Protein AF-G1Q0Q1-F1 (afdb_monomer_lite)

Sequence (67 aa):
DKADFCIIHYAGKVDYKADEWLMKNMDPLNDNVATLLHQSSDRFVAELWKDVDRIVGLDQVTGMTET

Organism: Myotis lucifugus (NCBI:txid59463)

Radius of gyration: 17.76 Å; chains: 1; bounding box: 36×33×39 Å

pLDDT: mean 88.07, std 13.46, range [44.75, 98.38]

Foldseek 3Di:
DFPKDWDQDPVGIDIDGCPCVVVVVLVADALVVLVDQCVDPPPVSVVVSVPSVPHHHPVVVVVVVVD

InterPro domains:
  IPR001609 Myosin head, motor domain-like [PF00063] (2-56)
  IPR001609 Myosin head, motor domain-like [PS51456] (1-67)
  IPR027417 P-loop containing nucleoside triphosphate hydrolase [SSF52540] (2-53)

Structure (mmCIF, N/CA/C/O backbone):
data_AF-G1Q0Q1-F1
#
_entry.id   AF-G1Q0Q1-F1
#
loop_
_atom_site.group_PDB
_atom_site.id
_atom_site.type_symbol
_atom_site.label_atom_id
_atom_site.label_alt_id
_atom_site.label_comp_id
_atom_site.label_asym_id
_atom_site.label_entity_id
_atom_site.label_seq_id
_atom_site.pdbx_PDB_ins_code
_atom_site.Cartn_x
_atom_site.Cartn_y
_atom_site.Cartn_z
_atom_site.occupancy
_atom_site.B_iso_or_equiv
_atom_site.auth_seq_id
_atom_site.auth_comp_id
_atom_site.auth_asym_id
_atom_site.auth_atom_id
_atom_site.pdbx_PDB_model_num
ATOM 1 N N . ASP A 1 1 ? 6.623 13.768 -18.622 1.00 51.72 1 ASP A N 1
ATOM 2 C CA . ASP A 1 1 ? 7.457 12.664 -19.132 1.00 51.72 1 ASP A CA 1
ATOM 3 C C . ASP A 1 1 ? 7.321 11.445 -18.247 1.00 51.72 1 ASP A C 1
ATOM 5 O O . ASP A 1 1 ? 7.229 11.602 -17.037 1.00 51.72 1 ASP A O 1
ATOM 9 N N . LYS A 1 2 ? 7.238 10.249 -18.836 1.00 74.38 2 LYS A N 1
ATOM 10 C CA . LYS A 1 2 ? 7.265 8.997 -18.068 1.00 74.38 2 LYS A CA 1
ATOM 11 C C . LYS A 1 2 ? 8.706 8.735 -17.646 1.00 74.38 2 LYS A C 1
ATOM 13 O O . LYS A 1 2 ? 9.583 8.703 -18.506 1.00 74.38 2 LYS A O 1
ATOM 18 N N . ALA A 1 3 ? 8.953 8.576 -16.350 1.00 83.62 3 ALA A N 1
ATOM 19 C CA . ALA A 1 3 ? 10.280 8.287 -15.804 1.00 83.62 3 ALA A CA 1
ATOM 20 C C . ALA A 1 3 ? 10.630 6.788 -15.934 1.00 83.62 3 ALA A C 1
ATOM 22 O O . ALA A 1 3 ? 11.027 6.141 -14.970 1.00 83.62 3 ALA A O 1
ATOM 23 N N . ASP A 1 4 ? 10.439 6.221 -17.126 1.00 92.62 4 ASP A N 1
ATOM 24 C CA . ASP A 1 4 ? 10.699 4.808 -17.406 1.00 92.62 4 ASP A CA 1
ATOM 25 C C . ASP A 1 4 ? 12.199 4.580 -17.657 1.00 92.62 4 ASP A C 1
ATOM 27 O O . ASP A 1 4 ? 12.879 5.409 -18.267 1.00 92.62 4 ASP A O 1
ATOM 31 N N . PHE A 1 5 ? 12.731 3.443 -17.205 1.00 94.94 5 PHE A N 1
ATOM 32 C CA . PHE A 1 5 ? 14.148 3.103 -17.365 1.00 94.94 5 PHE A CA 1
ATOM 33 C C . PHE A 1 5 ? 14.357 1.595 -17.524 1.00 94.94 5 PHE A C 1
ATOM 35 O O . PHE A 1 5 ? 13.421 0.813 -17.411 1.00 94.94 5 PHE A O 1
ATOM 42 N N . CYS A 1 6 ? 15.587 1.159 -17.802 1.00 97.25 6 CYS A N 1
ATOM 43 C CA . CYS A 1 6 ? 15.895 -0.262 -17.953 1.00 97.25 6 CYS A CA 1
ATOM 44 C C . CYS A 1 6 ? 17.163 -0.669 -17.203 1.00 97.25 6 CYS A C 1
ATOM 46 O O . CYS A 1 6 ? 18.097 0.124 -17.073 1.00 97.25 6 CYS A O 1
ATOM 48 N N . ILE A 1 7 ? 17.198 -1.917 -16.729 1.00 97.88 7 ILE A N 1
ATOM 49 C CA . ILE A 1 7 ? 18.361 -2.526 -16.073 1.00 97.88 7 ILE A CA 1
ATOM 50 C C . ILE A 1 7 ? 18.693 -3.848 -16.774 1.00 97.88 7 ILE A C 1
ATOM 52 O O . ILE A 1 7 ? 17.807 -4.621 -17.136 1.00 97.88 7 ILE A O 1
ATOM 56 N N . ILE A 1 8 ? 19.986 -4.123 -16.960 1.00 98.06 8 ILE A N 1
ATOM 57 C CA . ILE A 1 8 ? 20.479 -5.423 -17.427 1.00 98.06 8 ILE A CA 1
ATOM 58 C C . ILE A 1 8 ? 20.799 -6.282 -16.201 1.00 98.06 8 ILE A C 1
ATOM 60 O O . ILE A 1 8 ? 21.776 -6.037 -15.497 1.00 98.06 8 ILE A O 1
ATOM 64 N N . HIS A 1 9 ? 19.969 -7.290 -15.947 1.00 98.25 9 HIS A N 1
ATOM 65 C CA . HIS A 1 9 ? 20.186 -8.298 -14.913 1.00 98.25 9 HIS A CA 1
ATOM 66 C C . HIS A 1 9 ? 20.905 -9.523 -15.494 1.00 98.25 9 HIS A C 1
ATOM 68 O O . HIS A 1 9 ? 21.002 -9.685 -16.711 1.00 98.25 9 HIS A O 1
ATOM 74 N N . TYR A 1 10 ? 21.360 -10.436 -14.629 1.00 97.94 10 TYR A N 1
ATOM 75 C CA . TYR A 1 10 ? 22.019 -11.682 -15.056 1.00 97.94 10 TYR A CA 1
ATOM 76 C C . TYR A 1 10 ? 21.150 -12.540 -15.998 1.00 97.94 10 TYR A C 1
ATOM 78 O O . TYR A 1 10 ? 21.682 -13.287 -16.813 1.00 97.94 10 TYR A O 1
ATOM 86 N N . ALA A 1 11 ? 19.822 -12.420 -15.893 1.00 97.81 11 ALA A N 1
ATOM 87 C CA . ALA A 1 11 ? 18.845 -13.130 -16.716 1.00 97.81 11 ALA A CA 1
ATOM 88 C C . ALA A 1 11 ? 18.368 -12.329 -17.947 1.00 97.81 11 ALA A C 1
ATOM 90 O O . ALA A 1 11 ? 17.484 -12.789 -18.665 1.00 97.81 11 ALA A O 1
ATOM 91 N N . GLY A 1 12 ? 18.928 -11.140 -18.195 1.00 97.75 12 GLY A N 1
ATOM 92 C CA . GLY A 1 12 ? 18.582 -10.286 -19.332 1.00 97.75 12 GLY A CA 1
ATOM 93 C C . GLY A 1 12 ? 18.127 -8.878 -18.945 1.00 97.75 12 GLY A C 1
ATOM 94 O O . GLY A 1 12 ? 18.162 -8.471 -17.783 1.00 97.75 12 GLY A O 1
ATOM 95 N N . LYS A 1 13 ? 17.721 -8.112 -19.960 1.00 98.12 13 LYS A N 1
ATOM 96 C CA . LYS A 1 13 ? 17.246 -6.732 -19.820 1.00 98.12 13 LYS A CA 1
ATOM 97 C C . LYS A 1 13 ? 15.798 -6.704 -19.321 1.00 98.12 13 LYS A C 1
ATOM 99 O O . LYS A 1 13 ? 14.952 -7.402 -19.871 1.00 98.12 13 LYS A O 1
ATOM 104 N N . VAL A 1 14 ? 15.518 -5.848 -18.341 1.00 98.19 14 VAL A N 1
ATOM 105 C CA . VAL A 1 14 ? 14.171 -5.575 -17.826 1.00 98.19 14 VAL A CA 1
ATOM 106 C C . VAL A 1 14 ? 13.890 -4.079 -17.933 1.00 98.19 14 VAL A C 1
ATOM 108 O O . VAL A 1 14 ? 14.703 -3.258 -17.504 1.00 98.19 14 VAL A O 1
ATOM 111 N N . ASP A 1 15 ? 12.747 -3.729 -18.520 1.00 97.38 15 ASP A N 1
ATOM 112 C CA . ASP A 1 15 ? 12.237 -2.359 -18.566 1.00 97.38 15 ASP A CA 1
ATOM 113 C C . ASP A 1 15 ? 11.314 -2.123 -17.352 1.00 97.38 15 ASP A C 1
ATOM 115 O O . ASP A 1 15 ? 10.377 -2.886 -17.105 1.00 97.38 15 ASP A O 1
ATOM 119 N N . TYR A 1 16 ? 11.589 -1.069 -16.587 1.00 96.19 16 TYR A N 1
ATOM 120 C CA . TYR A 1 16 ? 10.873 -0.666 -15.382 1.00 96.19 16 TYR A CA 1
ATOM 121 C C . TYR A 1 16 ? 10.056 0.596 -15.637 1.00 96.19 16 TYR A C 1
ATOM 123 O O . TYR A 1 16 ? 10.554 1.582 -16.183 1.00 96.19 16 TYR A O 1
ATOM 131 N N . LYS A 1 17 ? 8.808 0.572 -15.165 1.00 94.50 17 LYS A N 1
ATOM 132 C CA . LYS A 1 17 ? 7.959 1.759 -15.070 1.00 94.50 17 LYS A CA 1
ATOM 133 C C . LYS A 1 17 ? 8.052 2.315 -13.664 1.00 94.50 17 LYS A C 1
ATOM 135 O O . LYS A 1 17 ? 7.716 1.592 -12.725 1.00 94.50 17 LYS A O 1
ATOM 140 N N . ALA A 1 18 ? 8.491 3.563 -13.531 1.00 93.00 18 ALA A N 1
ATOM 141 C CA . ALA A 1 18 ? 8.615 4.232 -12.234 1.00 93.00 18 ALA A CA 1
ATOM 142 C C . ALA A 1 18 ? 7.278 4.775 -11.696 1.00 93.00 18 ALA A C 1
ATOM 144 O O . ALA A 1 18 ? 7.235 5.361 -10.612 1.00 93.00 18 ALA A O 1
ATOM 145 N N . ASP A 1 19 ? 6.188 4.582 -12.445 1.00 91.19 19 ASP A N 1
ATOM 146 C CA . ASP A 1 19 ? 4.847 5.010 -12.061 1.00 91.19 19 ASP A CA 1
ATOM 147 C C . ASP A 1 19 ? 4.501 4.528 -10.639 1.00 91.19 19 ASP A C 1
ATOM 149 O O . ASP A 1 19 ? 4.574 3.337 -10.310 1.00 91.19 19 ASP A O 1
ATOM 153 N N . GLU A 1 20 ? 4.120 5.488 -9.791 1.00 89.31 20 GLU A N 1
ATOM 154 C CA . GLU A 1 20 ? 3.699 5.282 -8.398 1.00 89.31 20 GLU A CA 1
ATOM 155 C C . GLU A 1 20 ? 4.769 4.674 -7.470 1.00 89.31 20 GLU A C 1
ATOM 157 O O . GLU A 1 20 ? 4.431 4.210 -6.382 1.00 89.31 20 GLU A O 1
ATOM 162 N N . TRP A 1 21 ? 6.055 4.672 -7.844 1.00 92.38 21 TRP A N 1
ATOM 163 C CA . TRP A 1 21 ? 7.116 4.112 -6.992 1.00 92.38 21 TRP A CA 1
ATOM 164 C C . TRP A 1 21 ? 7.185 4.773 -5.621 1.00 92.38 21 TRP A C 1
ATOM 166 O O . TRP A 1 21 ? 7.328 4.082 -4.620 1.00 92.38 21 TRP A O 1
ATOM 176 N N . LEU A 1 22 ? 7.046 6.099 -5.562 1.00 89.81 22 LEU A N 1
AT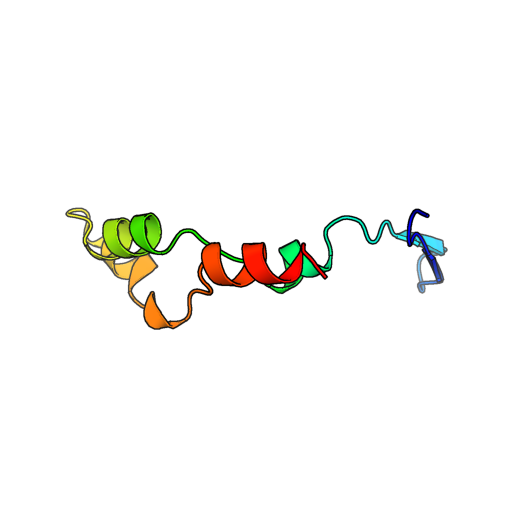OM 177 C CA . LEU A 1 22 ? 7.061 6.822 -4.291 1.00 89.81 22 LEU A CA 1
ATOM 178 C C . LEU A 1 22 ? 5.861 6.446 -3.418 1.00 89.81 22 LEU A C 1
ATOM 180 O O . LEU A 1 22 ? 6.050 6.153 -2.245 1.00 89.81 22 LEU A O 1
ATOM 184 N N . MET A 1 23 ? 4.658 6.356 -3.996 1.00 88.31 23 MET A N 1
ATOM 185 C CA . MET A 1 23 ? 3.456 5.926 -3.267 1.00 88.31 23 MET A CA 1
ATOM 186 C C . MET A 1 23 ? 3.626 4.506 -2.715 1.00 88.31 23 MET A C 1
ATOM 188 O O . MET A 1 23 ? 3.364 4.265 -1.543 1.00 88.31 23 MET A O 1
ATOM 192 N N . LYS A 1 24 ? 4.126 3.579 -3.542 1.00 90.56 24 LYS A N 1
ATOM 193 C CA . LYS A 1 24 ? 4.362 2.179 -3.154 1.00 90.56 24 LYS A CA 1
ATOM 194 C C . LYS A 1 24 ? 5.470 2.031 -2.111 1.00 90.56 24 LYS A C 1
ATOM 196 O O . LYS A 1 24 ? 5.376 1.154 -1.267 1.00 90.56 24 LYS A O 1
ATOM 201 N N . ASN A 1 25 ? 6.501 2.873 -2.162 1.00 91.06 25 ASN A N 1
ATOM 202 C CA . ASN A 1 25 ? 7.599 2.845 -1.194 1.00 91.06 25 ASN A CA 1
ATOM 203 C C . ASN A 1 25 ? 7.238 3.508 0.141 1.00 91.06 25 ASN A C 1
ATOM 205 O O . ASN A 1 25 ? 7.783 3.113 1.166 1.00 91.06 25 ASN A O 1
ATOM 209 N N . MET A 1 26 ? 6.367 4.521 0.126 1.00 89.75 26 MET A N 1
ATOM 210 C CA . MET A 1 26 ? 5.848 5.153 1.343 1.00 89.75 26 MET A CA 1
ATOM 211 C C . MET A 1 26 ? 4.800 4.282 2.041 1.00 89.75 26 MET A C 1
ATOM 213 O O . MET A 1 26 ? 4.642 4.407 3.250 1.00 89.75 26 MET A O 1
ATOM 217 N N . ASP A 1 27 ? 4.104 3.432 1.277 1.00 90.81 27 ASP A N 1
ATOM 218 C CA . ASP A 1 27 ? 3.054 2.518 1.744 1.00 90.81 27 ASP A CA 1
ATOM 219 C C . ASP A 1 27 ? 2.039 3.186 2.698 1.00 90.81 27 ASP A C 1
ATOM 221 O O . ASP A 1 27 ? 1.838 2.730 3.827 1.00 90.81 27 ASP A O 1
ATOM 225 N N . PRO A 1 28 ? 1.424 4.317 2.296 1.00 92.06 28 PRO A N 1
ATOM 226 C CA . PRO A 1 28 ? 0.497 5.015 3.167 1.00 92.06 28 PRO A CA 1
ATOM 227 C C . PRO A 1 28 ? -0.794 4.222 3.341 1.00 92.06 28 PRO A C 1
ATOM 229 O O . PRO A 1 28 ? -1.380 3.735 2.369 1.00 92.06 28 PRO A O 1
ATOM 232 N N . LEU A 1 29 ? -1.302 4.181 4.570 1.00 91.94 29 LEU A N 1
ATOM 233 C CA . LEU A 1 29 ? -2.576 3.549 4.897 1.00 91.94 29 LEU A CA 1
ATOM 234 C C . LEU A 1 29 ? -3.541 4.542 5.548 1.00 91.94 29 LEU A C 1
ATOM 236 O O . LEU A 1 29 ? -3.210 5.669 5.907 1.00 91.94 29 LEU A O 1
ATOM 240 N N . ASN A 1 30 ? -4.802 4.129 5.637 1.00 92.31 30 ASN A N 1
ATOM 241 C CA . ASN A 1 30 ? -5.823 4.918 6.305 1.00 92.31 30 ASN A CA 1
ATOM 242 C C . ASN A 1 30 ? -5.787 4.642 7.815 1.00 92.31 30 ASN A C 1
ATOM 244 O O . ASN A 1 30 ? -6.216 3.574 8.258 1.00 92.31 30 ASN A O 1
ATOM 248 N N . ASP A 1 31 ? -5.349 5.629 8.591 1.00 91.94 31 ASP A N 1
ATOM 249 C CA . ASP A 1 31 ? -5.175 5.499 10.043 1.00 91.94 31 ASP A CA 1
ATOM 250 C C . ASP A 1 31 ?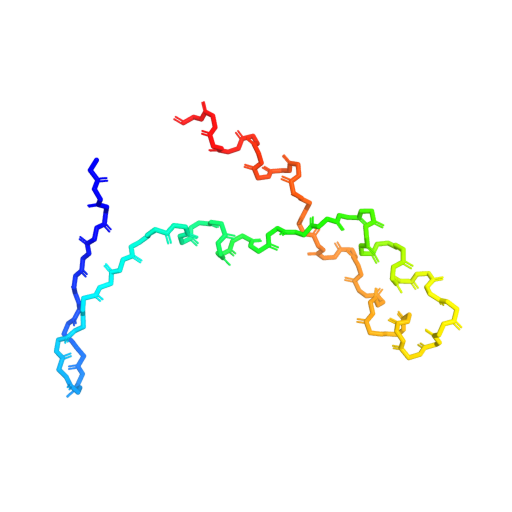 -6.478 5.196 10.788 1.00 91.94 31 ASP A C 1
ATOM 252 O O . ASP A 1 31 ? -6.485 4.426 11.751 1.00 91.94 31 ASP A O 1
ATOM 256 N N . ASN A 1 32 ? -7.610 5.735 10.321 1.00 92.81 32 ASN A N 1
ATOM 257 C CA . ASN A 1 32 ? -8.910 5.476 10.944 1.00 92.81 32 ASN A CA 1
ATOM 258 C C . ASN A 1 32 ? -9.306 4.003 10.799 1.00 92.81 32 ASN A C 1
ATOM 260 O O . ASN A 1 32 ? -9.787 3.388 11.751 1.00 92.81 32 ASN A O 1
ATOM 264 N N . VAL A 1 33 ? -9.092 3.423 9.615 1.00 95.00 33 VAL A N 1
ATOM 265 C CA . VAL A 1 33 ? -9.389 2.007 9.361 1.00 95.00 33 VAL A CA 1
ATOM 266 C C . VAL A 1 33 ? -8.423 1.111 10.128 1.00 95.00 33 VAL A C 1
ATOM 268 O O . VA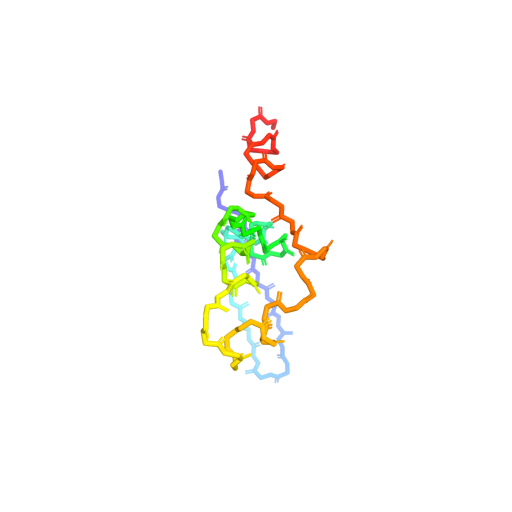L A 1 33 ? -8.856 0.128 10.726 1.00 95.00 33 VAL A O 1
ATOM 271 N N . ALA A 1 34 ? -7.138 1.456 10.169 1.00 94.69 34 ALA A N 1
ATOM 272 C CA . ALA A 1 34 ? -6.161 0.677 10.916 1.00 94.69 34 ALA A CA 1
ATOM 273 C C . ALA A 1 34 ? -6.446 0.684 12.429 1.00 94.69 34 ALA A C 1
ATOM 275 O O . ALA A 1 34 ? -6.423 -0.368 13.067 1.00 94.69 34 ALA A O 1
ATOM 276 N N . THR A 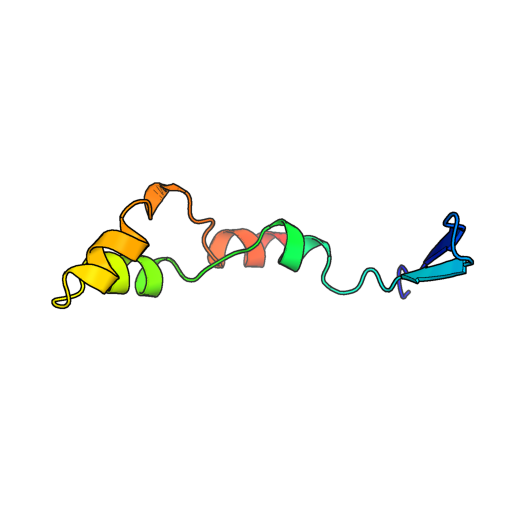1 35 ? -6.824 1.840 12.984 1.00 94.50 35 THR A N 1
ATOM 277 C CA . THR A 1 35 ? -7.253 1.969 14.388 1.00 94.50 35 THR A CA 1
ATOM 278 C C . THR A 1 35 ? -8.518 1.155 14.662 1.00 94.50 35 THR A C 1
ATOM 280 O O . THR A 1 35 ? -8.612 0.477 15.685 1.00 94.50 35 THR A O 1
ATOM 283 N N . LEU A 1 36 ? -9.482 1.168 13.737 1.00 96.81 36 LEU A N 1
ATOM 284 C CA . LEU A 1 36 ? -10.699 0.366 13.853 1.00 96.81 36 LEU A CA 1
ATOM 285 C C . LEU A 1 36 ? -10.389 -1.138 13.896 1.00 96.81 36 LEU A C 1
ATOM 287 O O . LEU A 1 36 ? -10.958 -1.857 14.715 1.00 96.81 36 LEU A O 1
ATOM 291 N N . LEU A 1 37 ? -9.484 -1.618 13.037 1.00 97.69 37 LEU A N 1
ATOM 292 C CA . LEU A 1 37 ? -9.092 -3.030 12.993 1.00 97.69 37 LEU A CA 1
ATOM 293 C C . LEU A 1 37 ? -8.285 -3.446 14.227 1.00 97.69 37 LEU A C 1
ATOM 295 O O . LEU A 1 37 ? -8.486 -4.547 14.739 1.00 97.69 37 LEU A O 1
ATOM 299 N N . HIS A 1 38 ? -7.447 -2.552 14.754 1.00 96.56 38 HIS A N 1
ATOM 300 C CA . HIS A 1 38 ? -6.769 -2.747 16.033 1.00 96.56 38 HIS A CA 1
ATOM 301 C C . HIS A 1 38 ? -7.761 -2.939 17.198 1.00 96.56 38 HIS A C 1
ATOM 303 O O . HIS A 1 38 ? -7.525 -3.752 18.089 1.00 96.56 38 HIS A O 1
ATOM 309 N N . GLN A 1 39 ? -8.905 -2.248 17.163 1.00 97.12 39 GLN A N 1
ATOM 310 C CA . GLN A 1 39 ? -9.975 -2.332 18.167 1.00 97.12 39 GLN A CA 1
ATOM 311 C C . GLN A 1 39 ? -11.051 -3.387 17.847 1.00 97.12 39 GLN A C 1
ATOM 313 O O . GLN A 1 39 ? -12.126 -3.379 18.453 1.00 97.12 39 GLN A O 1
ATOM 318 N N . SER A 1 40 ? -10.795 -4.285 16.892 1.00 98.19 40 SER A N 1
ATOM 319 C CA . SER A 1 40 ? -11.753 -5.312 16.477 1.00 98.19 40 SER A CA 1
ATOM 320 C C . SER A 1 40 ? -12.223 -6.186 17.648 1.00 98.19 40 SER A C 1
ATOM 322 O O . SER A 1 40 ? -11.455 -6.536 18.544 1.00 98.19 40 SER A O 1
ATOM 324 N N . SER A 1 41 ? -13.494 -6.598 17.614 1.00 98.00 41 SER A N 1
ATOM 325 C CA . SER A 1 41 ? -14.044 -7.586 18.552 1.00 98.00 41 SER A CA 1
ATOM 326 C C . SER A 1 41 ? -13.544 -9.010 18.282 1.00 98.00 41 SER A C 1
ATOM 328 O O . SER A 1 41 ? -13.606 -9.861 19.172 1.00 98.00 41 SER A O 1
ATOM 330 N N . ASP A 1 42 ? -13.029 -9.274 17.077 1.00 98.38 42 ASP A N 1
ATOM 331 C CA . ASP A 1 42 ? -12.287 -10.493 16.773 1.00 98.38 42 ASP A CA 1
ATOM 332 C C . ASP A 1 42 ? -10.846 -10.341 17.268 1.00 98.38 42 ASP A C 1
ATOM 334 O O . ASP A 1 42 ? -10.057 -9.554 16.735 1.00 98.38 42 ASP A O 1
ATOM 338 N N . ARG A 1 43 ? -10.502 -11.143 18.278 1.00 97.62 43 ARG A N 1
ATOM 339 C CA . ARG A 1 43 ? -9.182 -11.142 18.905 1.00 97.62 43 ARG A CA 1
ATOM 340 C C . ARG A 1 43 ? -8.046 -11.384 17.908 1.00 97.62 43 ARG A C 1
ATOM 342 O O . ARG A 1 43 ? -6.996 -10.768 18.053 1.00 97.62 43 ARG A O 1
ATOM 349 N N . PHE A 1 44 ? -8.233 -12.256 16.919 1.00 97.81 44 PHE A N 1
ATOM 350 C CA . PHE A 1 44 ? -7.193 -12.533 15.928 1.00 97.81 44 PHE A CA 1
ATOM 351 C C . PHE A 1 44 ? -6.910 -11.297 15.068 1.00 97.81 44 PHE A C 1
ATOM 353 O O . PHE A 1 44 ? -5.753 -10.963 14.821 1.00 97.81 44 PHE A O 1
ATOM 360 N N . VAL A 1 45 ? -7.959 -10.575 14.670 1.00 97.56 45 VAL A N 1
ATOM 361 C CA . VAL A 1 45 ? -7.828 -9.337 13.889 1.00 97.56 45 VAL A CA 1
ATOM 362 C C . VAL A 1 45 ? -7.187 -8.229 14.726 1.00 97.56 45 VAL A C 1
ATOM 364 O O . VAL A 1 45 ? -6.263 -7.577 14.250 1.00 97.56 45 VAL A O 1
ATOM 367 N N . ALA A 1 46 ? -7.603 -8.054 15.982 1.00 97.56 46 ALA A N 1
ATOM 368 C CA . ALA A 1 46 ? -6.996 -7.070 16.879 1.00 97.56 46 ALA A CA 1
ATOM 369 C C . ALA A 1 46 ? -5.492 -7.336 17.102 1.00 97.56 46 ALA A C 1
ATOM 371 O O . ALA A 1 46 ? -4.680 -6.411 17.058 1.00 97.56 46 ALA A O 1
ATOM 372 N N . GLU A 1 47 ? -5.105 -8.607 17.285 1.00 97.12 47 GLU A N 1
ATOM 373 C CA . GLU A 1 47 ? -3.701 -9.014 17.435 1.00 97.12 47 GLU A CA 1
ATOM 374 C C . GLU A 1 47 ? -2.885 -8.799 16.149 1.00 97.12 47 GLU A C 1
ATOM 376 O O . GLU A 1 47 ? -1.710 -8.433 16.235 1.00 97.12 47 GLU A O 1
ATOM 381 N N . LEU A 1 48 ? -3.494 -8.970 14.970 1.00 97.00 48 LEU A N 1
ATOM 382 C CA . LEU A 1 48 ? -2.848 -8.707 13.681 1.00 97.00 48 LEU A CA 1
ATOM 383 C C . LEU A 1 48 ? -2.504 -7.219 13.499 1.00 97.00 48 LEU A C 1
ATOM 385 O O . LEU A 1 48 ? -1.458 -6.897 12.943 1.00 97.00 48 LEU A O 1
ATOM 389 N N . TRP A 1 49 ? -3.357 -6.326 14.004 1.00 96.06 49 TRP A N 1
ATOM 390 C CA . TRP A 1 49 ? -3.224 -4.869 13.880 1.00 96.06 49 TRP A CA 1
ATOM 391 C C . TRP A 1 49 ? -2.680 -4.193 15.147 1.00 96.06 49 TRP A C 1
ATOM 393 O O . TRP A 1 49 ? -2.861 -2.996 15.344 1.00 96.06 49 TRP A O 1
ATOM 403 N N . LYS A 1 50 ? -2.010 -4.941 16.032 1.00 92.88 50 LYS A N 1
ATOM 404 C CA . LYS A 1 50 ? -1.523 -4.425 17.324 1.00 92.88 50 LYS A CA 1
ATOM 405 C C . LYS A 1 50 ? -0.474 -3.309 17.215 1.00 92.88 50 LYS A C 1
ATOM 407 O O . LYS A 1 50 ? -0.388 -2.482 18.111 1.00 92.88 50 LYS A O 1
ATOM 412 N N . ASP A 1 51 ? 0.315 -3.300 16.141 1.00 91.44 51 ASP A N 1
ATOM 413 C CA . ASP A 1 51 ? 1.456 -2.392 15.950 1.00 91.44 51 ASP A CA 1
ATOM 414 C C . ASP A 1 51 ? 1.074 -1.190 15.055 1.00 91.44 51 ASP A C 1
ATOM 416 O O . ASP A 1 51 ? 1.816 -0.811 14.146 1.00 91.44 51 ASP A O 1
ATOM 420 N N . VAL A 1 52 ? -0.107 -0.606 15.296 1.00 87.62 52 VAL A N 1
ATOM 421 C CA . VAL A 1 52 ? -0.689 0.490 14.493 1.00 87.62 52 VAL A CA 1
ATOM 422 C C . VAL A 1 52 ? 0.164 1.770 14.505 1.00 87.62 52 VAL A C 1
ATOM 424 O O . VAL A 1 52 ? 0.140 2.534 13.547 1.00 87.62 52 VAL A O 1
ATOM 427 N N . ASP A 1 53 ? 0.998 1.961 15.532 1.00 82.94 53 ASP A N 1
ATOM 428 C CA . ASP A 1 53 ? 1.854 3.145 15.722 1.00 82.94 53 ASP A CA 1
ATOM 429 C C . ASP A 1 53 ? 2.918 3.346 14.626 1.00 82.94 53 ASP A C 1
ATOM 431 O O . ASP A 1 53 ? 3.568 4.389 14.565 1.00 82.94 53 ASP A O 1
ATOM 435 N N . ARG A 1 54 ? 3.150 2.334 13.781 1.00 85.00 54 ARG A N 1
ATOM 436 C CA . ARG A 1 54 ? 4.126 2.389 12.678 1.00 85.00 54 ARG A CA 1
ATOM 437 C C . ARG A 1 54 ? 3.515 2.780 11.337 1.00 85.00 54 ARG A C 1
ATOM 439 O O . ARG A 1 54 ? 4.245 2.839 10.349 1.00 85.00 54 ARG A O 1
ATOM 446 N N . ILE A 1 55 ? 2.205 2.986 11.285 1.00 86.25 55 ILE A N 1
ATOM 447 C CA . ILE A 1 55 ? 1.503 3.294 10.045 1.00 86.25 55 ILE A CA 1
ATOM 448 C C . ILE A 1 55 ? 1.771 4.742 9.635 1.00 86.25 55 ILE A C 1
ATOM 450 O O . ILE A 1 55 ? 1.745 5.658 10.455 1.00 86.25 55 ILE A O 1
ATOM 454 N N . VAL A 1 56 ? 2.044 4.932 8.345 1.00 84.38 56 VAL A N 1
ATOM 455 C CA . VAL A 1 56 ? 2.121 6.251 7.716 1.00 84.38 56 VAL A CA 1
ATOM 456 C C . VAL A 1 56 ? 0.730 6.612 7.201 1.00 84.38 56 VAL A C 1
ATOM 458 O O . VAL A 1 56 ? 0.178 5.897 6.364 1.00 84.38 56 VAL A O 1
ATOM 461 N N . GLY A 1 57 ? 0.178 7.723 7.684 1.00 85.19 57 GLY A N 1
ATOM 462 C CA . GLY A 1 57 ? -1.151 8.187 7.297 1.00 85.19 57 GLY A CA 1
ATOM 463 C C . GLY A 1 57 ? -1.232 8.670 5.848 1.00 85.19 57 GLY A C 1
ATOM 464 O O . GLY A 1 57 ? -0.321 9.317 5.323 1.00 85.19 57 GLY A O 1
ATOM 465 N N . LEU A 1 58 ? -2.355 8.372 5.186 1.00 81.25 58 LEU A N 1
ATOM 466 C CA . LEU A 1 58 ? -2.656 8.826 3.819 1.00 81.25 58 LEU A CA 1
ATOM 467 C C . LEU A 1 58 ? -2.579 10.352 3.655 1.00 81.25 58 LEU A C 1
ATOM 469 O O . LEU A 1 58 ? -2.205 10.844 2.590 1.00 81.25 58 LEU A O 1
ATOM 473 N N . ASP A 1 59 ? -2.937 11.098 4.696 1.00 76.31 59 ASP A N 1
ATOM 474 C CA . ASP A 1 59 ? -2.894 12.559 4.737 1.00 76.31 59 ASP A CA 1
ATOM 475 C C . ASP A 1 59 ? -1.470 13.100 4.536 1.00 76.31 59 ASP A C 1
ATOM 477 O O . ASP A 1 59 ? -1.276 14.055 3.780 1.00 76.31 59 ASP A O 1
ATOM 481 N N . GLN A 1 60 ? -0.462 12.431 5.100 1.00 71.06 60 GLN A N 1
ATOM 482 C CA . GLN A 1 60 ? 0.946 12.809 4.947 1.00 71.06 60 GLN A CA 1
ATOM 483 C C . GLN A 1 60 ? 1.428 12.703 3.494 1.00 71.06 60 GLN A C 1
ATOM 485 O O . GLN A 1 60 ? 2.303 13.458 3.075 1.00 71.06 60 GLN A O 1
ATOM 490 N N . VAL A 1 61 ? 0.829 11.809 2.702 1.00 68.38 61 VAL A N 1
ATOM 491 C CA . VAL A 1 61 ? 1.201 11.602 1.297 1.00 68.38 61 VAL A CA 1
ATOM 492 C C . VAL A 1 61 ? 0.497 12.581 0.358 1.00 68.38 61 VAL A C 1
ATOM 494 O O . VAL A 1 61 ? 1.101 13.022 -0.620 1.00 68.38 61 VAL A O 1
ATOM 497 N N . THR A 1 62 ? -0.731 13.005 0.674 1.00 61.84 62 THR A N 1
ATOM 498 C CA . THR A 1 62 ? -1.454 14.001 -0.144 1.00 61.84 62 THR A CA 1
ATOM 499 C C . THR A 1 62 ? -0.747 15.360 -0.219 1.00 61.84 62 THR A C 1
ATOM 501 O O . THR A 1 62 ? -0.811 16.020 -1.254 1.00 61.84 62 THR A O 1
ATOM 504 N N . GLY A 1 63 ? 0.008 15.743 0.817 1.00 59.03 63 GLY A N 1
ATOM 505 C CA . GLY A 1 63 ? 0.811 16.971 0.813 1.00 59.03 63 GLY A CA 1
ATOM 506 C C . GLY A 1 63 ? 2.089 16.905 -0.036 1.00 59.03 63 GLY A C 1
ATOM 507 O O . GLY A 1 63 ? 2.652 17.945 -0.360 1.00 59.03 63 GLY A O 1
ATOM 508 N N . MET A 1 64 ? 2.551 15.709 -0.421 1.00 58.22 64 MET A N 1
ATOM 509 C CA . MET A 1 64 ? 3.775 15.521 -1.219 1.00 58.22 64 MET A CA 1
ATOM 510 C C . MET A 1 64 ? 3.521 15.560 -2.733 1.00 58.22 64 MET A C 1
ATOM 512 O O . MET A 1 64 ? 4.460 15.722 -3.504 1.00 58.22 64 MET A O 1
ATOM 516 N N . THR A 1 65 ? 2.270 15.396 -3.171 1.00 54.66 65 THR A N 1
ATOM 517 C CA . THR A 1 65 ? 1.887 15.423 -4.594 1.00 54.66 65 THR A CA 1
ATOM 518 C C . THR A 1 65 ? 1.632 16.828 -5.149 1.00 54.66 65 THR A C 1
ATOM 520 O O . THR A 1 65 ? 1.462 16.969 -6.357 1.00 54.66 65 THR A O 1
ATOM 523 N N . GLU A 1 66 ? 1.599 17.860 -4.298 1.00 48.25 66 GLU A N 1
ATOM 524 C CA . GLU A 1 66 ? 1.331 19.258 -4.690 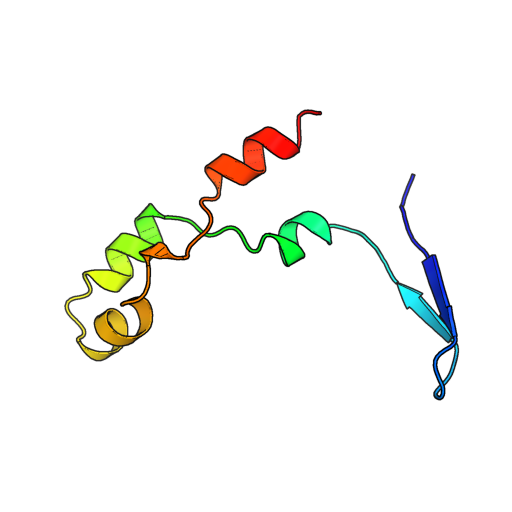1.00 48.25 66 GLU A CA 1
ATOM 525 C C . GLU A 1 66 ? 2.598 20.109 -4.933 1.00 48.25 66 GLU A C 1
ATOM 527 O O . GLU A 1 66 ? 2.487 21.299 -5.234 1.00 48.25 66 GLU A O 1
ATOM 532 N N . THR A 1 67 ? 3.793 19.517 -4.851 1.00 44.75 67 THR A N 1
ATOM 533 C CA . THR A 1 67 ? 5.090 20.155 -5.171 1.00 44.75 67 THR A CA 1
ATOM 534 C C . THR A 1 67 ? 5.777 19.469 -6.336 1.00 44.75 67 THR A C 1
ATOM 536 O O . THR A 1 67 ? 6.304 20.188 -7.214 1.00 44.75 67 THR A O 1
#

Secondary structure (DSSP, 8-state):
----EEEEETTEEEEE--TTHHHHHH--B-HHHHHHHHT-SSHHHHHHTTTGGGPPBHHHHHTTTT-

=== Feature glossary ===
Reading guide. The protein is described through the following features:

Foldseek 3Di. A 3Di character summarizes, for each residue, the relative orientation of the Cα frame of its nearest spatial neighbor. Because it encodes fold topology rather than chemistry, 3Di alignments detect remote structural similarity that sequence alignment misses.

Contact-map, Ramachandran, and PAE plots. Plot images: a contact map (which residues are close in 3D, as an N×N binary image), a Ramachandran scatter (backbone torsion angles, revealing secondary-structure composition at a glance), and — for AlphaFold structures — a PAE heatmap (pairwise prediction confidence).

Radius of gyration, Cα contacts, bounding box. Radius of gyration (Rg) is the root-mean-square distance of Cα atoms from their centroid — a single number for overall size and compactness. A globular domain of N residues has Rg ≈ 2.2·N^0.38 Å; an extended or disordered chain has a much larger Rg. The Cα contact count is the number of residue pairs whose Cα atoms are within 8 Å and are more than four positions apart in sequence — a standard proxy for tertiary packing density. The bounding box is the smallest axis-aligned box enclosing all Cα atoms.

Secondary structure (8-state, DSSP). Eight-state secondary structure (DSSP): H is the canonical α-helix, G the tighter 3₁₀-helix, I the wider π-helix; E/B are β-structure, T and S are turns and bends, and '-' is everything else. DSSP derives these from the pattern of main-chain N–H···O=C hydrogen bonds, not from the sequence.

B-factor. B-factor (Debye–Waller factor) reflects atomic displacement in the crystal lattice. It is an experimental observable (units Å²), not a prediction; low values mean the atom is pinned down, high values mean it moves or is heterogeneous acr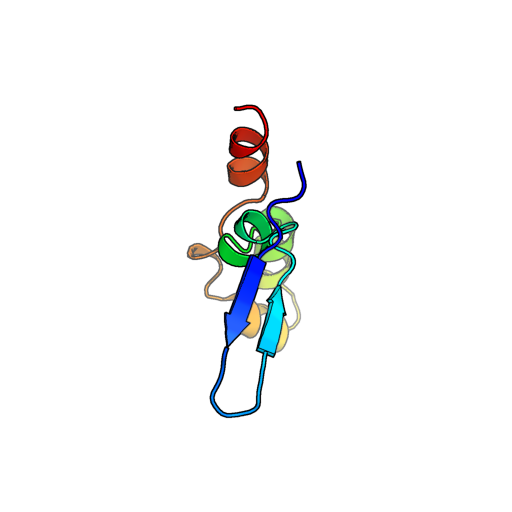oss the crystal.

pLDDT. pLDDT is the predicted lDDT-Cα score: AlphaFold's confidence that the local environment of each residue (all inter-atomic distances within 15 Å) is correctly placed. It is a per-residue number between 0 and 100, with higher meaning more reliable.

Nearest PDB structures. Nearest PDB neighbors are the top structural matches found by Foldseek when searching this structure against the entire Protein Data Bank. Each hit reports a TM-score (0 to 1; >0.5 almost always implies the same fold) and an E-value. These are *structural* homologs — they may share no detectable sequence similarity.

Solvent-accessible surface area. Accessible surface area quantifies burial. A residue with SASA near zero is packed into the hydrophobic core; one with SASA >100 Å² sits on the surface. Computed here via the Shrake–Rupley numerical algorithm with a 1.4 Å probe.

Rendered structure images. Structure images are PyMOL renders from six orthogonal camera directions. Cartoon representation draws helices as coils and strands as arrows; sticks shows the backbone as bonds; surface shows the solvent-excluded envelope. Rainbow coloring maps sequence position to hue (blue→red, N→C); chain coloring assigns a distinct color per polypeptide.

Backbone torsions (φ/ψ). φ (phi) and ψ (psi) are the two rotatable backbone dihedrals per residue: φ is the C(i-1)–N–Cα–C torsion, ψ is the N–Cα–C–N(i+1) torsion, both in degrees on (−180°, 180°]. α-helical residues cluster near (−60°, −45°); β-strand residues near (−120°, +130°). A Ramachandran plot is simply a scatter of (φ, ψ) for every residue.

Predicted aligned error. Predicted Aligned Error (PAE) is an AlphaFold confidence matrix: entry (i, j) is the expected error in the position of residue j, in ångströms, when the prediction is superimposed on the true structure at residue i. Low PAE within a block of residues means that block is internally rigid and well-predicted; high PAE between two blocks means their relative placement is uncertain even if each block individually is confident.

mmCIF coordinates. Structure coordinates are given as an mmCIF _atom_site loop: one row per atom with element, residue name, chain id, sequence number, and x/y/z position in Å. Only the four main-chain atoms per residue are included here; side chains are omitted to keep the record compact.

InterPro / GO / CATH / organism. Database cross-references. InterPro integrates a dozen domain/family signature databases into unified entries with residue-range hits. GO terms attach function/process/location labels with evidence codes. CATH codes position the fold in a four-level structural taxonomy. Organism is the NCBI-taxonomy species name.

Secondary structure (3-state, P-SEA). SS3 is a coarse helix/strand/coil call (letters a/b/c) made by the P-SEA algorithm from inter-Cα distances and dihedrals. It is less detailed than DSSP but needs only Cα positions.

Sequence. Sequence gives the chain of amino acids in standard one-letter code (A=alanine, C=cysteine, …, Y=tyrosine), read N→C. It is the only feature that is directly encoded by the gene; all structural features are derived from the folded form of this sequence.